Protein AF-A0A832SG76-F1 (afdb_monomer_lite)

Sequence (156 aa):
MNKKSLLIVFILLSVTLVSGCSSSADNFSGNSGTTDVNPESVENSGSDIGNGDIDVLYQVSTIDALLQGVYDGILPVAELETHGDFGIGTFDGLEGEMLALDGNYYQIKTDGIAYPVSGEMTTPFATVTYFEADENLRLEEPVNLTELEAFLDLNP

Structure (mmCIF, N/CA/C/O backbone):
data_AF-A0A832SG76-F1
#
_entry.id   AF-A0A832SG76-F1
#
loop_
_atom_site.group_PDB
_atom_site.id
_atom_site.type_symbol
_atom_site.label_atom_id
_atom_site.label_alt_id
_atom_site.label_comp_id
_atom_site.label_asym_id
_atom_site.label_entity_id
_atom_site.label_seq_id
_atom_site.pdbx_PDB_ins_code
_atom_site.Cartn_x
_atom_site.Cartn_y
_atom_site.Cartn_z
_atom_site.occupancy
_atom_site.B_iso_or_equiv
_atom_site.auth_seq_id
_atom_site.auth_comp_id
_atom_site.auth_asym_id
_atom_site.auth_atom_id
_atom_site.pdbx_PDB_model_num
ATOM 1 N N . MET A 1 1 ? 21.262 -24.064 44.724 1.00 54.66 1 MET A N 1
ATOM 2 C CA . MET A 1 1 ? 20.909 -22.997 43.762 1.00 54.66 1 MET A CA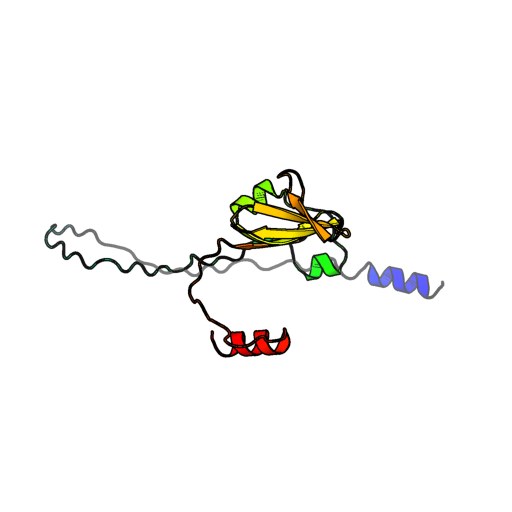 1
ATOM 3 C C . MET A 1 1 ? 21.169 -23.490 42.350 1.00 54.66 1 MET A C 1
ATOM 5 O O . MET A 1 1 ? 22.258 -23.939 42.024 1.00 54.66 1 MET A O 1
ATOM 9 N N . ASN A 1 2 ? 20.114 -23.507 41.559 1.00 52.25 2 ASN A N 1
ATOM 10 C CA . ASN A 1 2 ? 19.974 -24.096 40.237 1.00 52.25 2 ASN A CA 1
ATOM 11 C C . ASN A 1 2 ? 20.510 -23.104 39.195 1.00 52.25 2 ASN A C 1
ATOM 13 O O . ASN A 1 2 ? 20.107 -21.945 39.191 1.00 52.25 2 ASN A O 1
ATOM 17 N N . LYS A 1 3 ? 21.397 -23.563 38.299 1.00 57.53 3 LYS A N 1
ATOM 18 C CA . LYS A 1 3 ? 22.111 -22.730 37.304 1.00 57.53 3 LYS A CA 1
ATOM 19 C C . LYS A 1 3 ? 21.183 -21.852 36.443 1.00 57.53 3 LYS A C 1
ATOM 21 O O . LYS A 1 3 ? 21.587 -20.783 36.008 1.00 57.53 3 LYS A O 1
ATOM 26 N N . LYS A 1 4 ? 19.920 -22.261 36.278 1.00 57.03 4 LYS A N 1
ATOM 27 C CA . LYS A 1 4 ? 18.874 -21.502 35.572 1.00 57.03 4 LYS A CA 1
ATOM 28 C C . LYS A 1 4 ? 18.409 -20.245 36.327 1.00 57.03 4 LYS A C 1
ATOM 30 O O . LYS A 1 4 ? 18.084 -19.254 35.694 1.00 57.03 4 LYS A O 1
ATOM 35 N N . SER A 1 5 ? 18.444 -20.253 37.662 1.00 54.69 5 SER A N 1
ATOM 36 C CA . SER A 1 5 ? 18.070 -19.095 38.488 1.00 54.69 5 SER A CA 1
ATOM 37 C C . SER A 1 5 ? 19.195 -18.058 38.605 1.00 54.69 5 SER A C 1
ATOM 39 O O . SER A 1 5 ? 18.917 -16.905 38.903 1.00 54.69 5 SER A O 1
ATOM 41 N N . LEU A 1 6 ? 20.452 -18.454 38.358 1.00 57.81 6 LEU A N 1
ATOM 42 C CA . LEU A 1 6 ? 21.611 -17.549 38.331 1.00 57.81 6 LEU A CA 1
ATOM 43 C C . LEU A 1 6 ? 21.647 -16.754 37.014 1.00 57.81 6 LEU A C 1
ATOM 45 O O . LEU A 1 6 ? 21.922 -15.560 37.023 1.00 57.81 6 LEU A O 1
ATOM 49 N N . LEU A 1 7 ? 21.278 -17.391 35.897 1.00 52.72 7 LEU A N 1
ATOM 50 C CA . LEU A 1 7 ? 21.251 -16.756 34.575 1.00 52.72 7 LEU A CA 1
ATOM 51 C C . LEU A 1 7 ? 20.196 -15.634 34.471 1.00 52.72 7 LEU A C 1
ATOM 53 O O . LEU A 1 7 ? 20.441 -14.617 33.834 1.00 52.72 7 LEU A O 1
ATOM 57 N N . ILE A 1 8 ? 19.052 -15.787 35.149 1.00 57.09 8 ILE A N 1
ATOM 58 C CA . ILE A 1 8 ? 17.957 -14.799 35.135 1.00 57.09 8 ILE A CA 1
ATOM 59 C C . ILE A 1 8 ? 18.331 -13.521 35.907 1.00 57.09 8 ILE A C 1
ATOM 61 O O . ILE A 1 8 ? 17.931 -12.430 35.517 1.00 57.09 8 ILE A O 1
ATOM 65 N N . VAL A 1 9 ? 19.167 -13.625 36.945 1.00 53.09 9 VAL A N 1
ATOM 66 C CA . VAL A 1 9 ? 19.645 -12.461 37.717 1.00 53.09 9 VAL A CA 1
ATOM 67 C C . VAL A 1 9 ? 20.703 -11.655 36.946 1.00 53.09 9 VAL A C 1
ATOM 69 O O . VAL A 1 9 ? 20.843 -10.459 37.179 1.00 53.09 9 VAL A O 1
ATOM 72 N N . PHE A 1 10 ? 21.408 -12.269 35.989 1.00 53.47 10 PHE A N 1
ATOM 73 C CA . PHE A 1 10 ? 22.427 -11.589 35.177 1.00 53.47 10 PHE A CA 1
ATOM 74 C C . PHE A 1 10 ? 21.872 -10.861 33.944 1.00 53.47 10 PHE A C 1
ATOM 76 O O . PHE A 1 10 ? 22.475 -9.887 33.511 1.00 53.47 10 PHE A O 1
ATOM 83 N N . ILE A 1 11 ? 20.725 -11.284 33.399 1.00 51.19 11 ILE A N 1
ATOM 84 C CA . ILE A 1 11 ? 20.105 -10.631 32.227 1.00 51.19 11 ILE A CA 1
ATOM 85 C C . ILE A 1 11 ? 19.279 -9.396 32.636 1.00 51.19 11 ILE A C 1
ATOM 87 O O . ILE A 1 11 ? 19.142 -8.454 31.863 1.00 51.19 11 ILE A O 1
ATOM 91 N N . LEU A 1 12 ? 18.796 -9.344 33.881 1.00 45.66 12 LEU A N 1
ATOM 92 C CA . LEU A 1 12 ? 18.013 -8.221 34.414 1.00 45.66 12 LEU A CA 1
ATOM 93 C C . LEU A 1 12 ? 18.855 -7.047 34.961 1.00 45.66 12 LEU A C 1
ATOM 95 O O . LEU A 1 12 ? 18.276 -6.063 35.410 1.00 45.66 12 LEU A O 1
ATOM 99 N N . LEU A 1 13 ? 20.195 -7.117 34.923 1.00 45.03 13 LEU A N 1
ATOM 100 C CA . LEU A 1 13 ? 21.085 -6.109 35.530 1.00 45.03 13 LEU A CA 1
ATOM 101 C C . LEU A 1 13 ? 21.919 -5.287 34.522 1.00 45.03 13 LEU A C 1
ATOM 103 O O . LEU A 1 13 ? 22.748 -4.489 34.947 1.00 45.03 13 LEU A O 1
ATOM 107 N N . SER A 1 14 ? 21.742 -5.449 33.204 1.00 46.38 14 SER A N 1
ATOM 108 C CA . SER A 1 14 ? 22.652 -4.838 32.212 1.00 46.38 14 SER A CA 1
ATOM 109 C C . SER A 1 14 ? 22.063 -3.771 31.286 1.00 46.38 14 SER A C 1
ATOM 111 O O . SER A 1 14 ? 22.779 -3.329 30.394 1.00 46.38 14 SER A O 1
ATOM 113 N N . VAL A 1 15 ? 20.820 -3.306 31.458 1.00 50.56 15 VAL A N 1
ATOM 114 C CA . VAL A 1 15 ? 20.296 -2.210 30.611 1.00 50.56 15 VAL A CA 1
ATOM 115 C C . VAL A 1 15 ? 19.563 -1.158 31.438 1.00 50.56 15 VAL A C 1
ATOM 117 O O . VAL A 1 15 ? 18.383 -0.883 31.259 1.00 50.56 15 VAL A O 1
ATOM 120 N N . THR A 1 16 ? 20.300 -0.535 32.353 1.00 47.59 16 THR A N 1
ATOM 121 C CA . THR A 1 16 ? 19.979 0.807 32.846 1.00 47.59 16 THR A CA 1
ATOM 122 C C . THR A 1 16 ? 21.265 1.621 32.935 1.00 47.59 16 THR A C 1
ATOM 124 O O . THR A 1 16 ? 22.195 1.197 33.616 1.00 47.59 16 THR A O 1
ATOM 127 N N . LEU A 1 17 ? 21.232 2.808 32.317 1.00 43.16 17 LEU A N 1
ATOM 128 C CA . LEU A 1 17 ? 22.130 3.965 32.473 1.00 43.16 17 LEU A CA 1
ATOM 129 C C . LEU A 1 17 ? 23.439 3.975 31.667 1.00 43.16 17 LEU A C 1
ATOM 131 O O . LEU A 1 17 ? 24.469 3.520 32.148 1.00 43.16 17 LEU A O 1
ATOM 135 N N . VAL A 1 18 ? 23.426 4.718 30.551 1.00 51.62 18 VAL A N 1
ATOM 136 C CA . VAL A 1 18 ? 24.381 5.826 30.359 1.00 51.62 18 VAL A CA 1
ATOM 137 C C . VAL A 1 18 ? 23.633 7.037 29.793 1.00 51.62 18 VAL A C 1
ATOM 139 O O . VAL A 1 18 ? 23.155 7.024 28.664 1.00 51.62 18 VAL A O 1
ATOM 142 N N . SER A 1 19 ? 23.539 8.082 30.614 1.00 46.12 19 SER A N 1
ATOM 143 C CA . SER A 1 19 ? 23.229 9.451 30.205 1.00 46.12 19 SER A CA 1
ATOM 144 C C . SER A 1 19 ? 24.470 10.128 29.618 1.00 46.12 19 SER A C 1
ATOM 146 O O . SER A 1 19 ? 25.561 9.954 30.158 1.00 46.12 19 SER A O 1
ATOM 148 N N . GLY A 1 20 ? 24.267 11.017 28.640 1.00 35.28 20 GLY A N 1
ATOM 149 C CA . GLY A 1 20 ? 25.077 12.231 28.482 1.00 35.28 20 GLY A CA 1
ATOM 150 C C . GLY A 1 20 ? 25.765 12.423 27.128 1.00 35.28 20 GLY A C 1
ATOM 151 O O . GLY A 1 20 ? 26.706 11.711 26.806 1.00 35.28 20 GLY A O 1
ATOM 152 N N . CYS A 1 21 ? 25.347 13.451 26.382 1.00 39.34 21 CYS A N 1
ATOM 153 C CA . CYS A 1 21 ? 26.130 14.683 26.203 1.00 39.34 21 CYS A CA 1
ATOM 154 C C . CYS A 1 21 ? 25.315 15.740 25.437 1.00 39.34 21 CYS A C 1
ATOM 156 O O . CYS A 1 21 ? 24.663 15.450 24.439 1.00 39.34 21 CYS A O 1
ATOM 158 N N . SER A 1 22 ? 25.350 16.970 25.944 1.00 37.94 22 SER A N 1
ATOM 159 C CA . SER A 1 22 ? 24.735 18.175 25.391 1.00 37.94 22 SER A CA 1
ATOM 160 C C . SER A 1 22 ? 25.712 18.972 24.519 1.00 37.94 22 SER A C 1
ATOM 162 O O . SER A 1 22 ? 26.893 19.046 24.844 1.00 37.94 22 SER A O 1
ATOM 164 N N . SER A 1 23 ? 25.135 19.660 23.524 1.00 36.69 23 SER A N 1
ATOM 165 C CA . SER A 1 23 ? 25.538 20.939 22.903 1.00 36.69 23 SER A CA 1
ATOM 166 C C . SER A 1 23 ? 26.900 21.070 22.208 1.00 36.69 23 SER A C 1
ATOM 168 O O . SER A 1 23 ? 27.926 21.094 22.876 1.00 36.69 23 SER A O 1
ATOM 170 N N . SER A 1 24 ? 26.845 21.392 20.909 1.00 37.84 24 SER A N 1
ATOM 171 C CA . SER A 1 24 ? 27.624 22.475 20.285 1.00 37.84 24 SER A CA 1
ATOM 172 C C . SER A 1 24 ? 26.832 23.037 19.100 1.00 37.84 24 SER A C 1
ATOM 174 O O . SER A 1 24 ? 26.653 22.358 18.094 1.00 37.84 24 SER A O 1
ATOM 176 N N . ALA A 1 25 ? 26.318 24.258 19.248 1.00 40.12 25 ALA A N 1
ATOM 177 C CA . ALA A 1 25 ? 25.849 25.085 18.143 1.00 40.12 25 ALA A CA 1
ATOM 178 C C . ALA A 1 25 ? 26.973 26.077 17.833 1.00 40.12 25 ALA A C 1
ATOM 180 O O . ALA A 1 25 ? 27.288 26.926 18.670 1.00 40.12 25 ALA A O 1
ATOM 181 N N . ASP A 1 26 ? 27.594 25.934 16.665 1.00 37.81 26 ASP A N 1
ATOM 182 C CA . ASP A 1 26 ? 28.578 26.891 16.173 1.00 37.81 26 ASP A CA 1
ATOM 183 C C . ASP A 1 26 ? 27.882 28.064 15.474 1.00 37.81 26 ASP A C 1
ATOM 185 O O . ASP A 1 26 ? 26.964 27.908 14.669 1.00 37.81 26 ASP A O 1
ATOM 189 N N . ASN A 1 27 ? 28.340 29.260 15.840 1.00 39.66 27 ASN A N 1
ATOM 190 C CA . ASN A 1 27 ? 27.915 30.554 15.327 1.00 39.66 27 ASN A CA 1
ATOM 191 C C . ASN A 1 27 ? 28.540 30.835 13.953 1.00 39.66 27 ASN A C 1
ATOM 193 O O . ASN A 1 27 ? 29.742 30.635 13.781 1.00 39.66 27 ASN A O 1
ATOM 197 N N . PHE A 1 28 ? 27.806 31.500 13.055 1.00 29.39 28 PHE A N 1
ATOM 198 C CA . PHE A 1 28 ? 28.446 32.468 12.164 1.00 29.39 28 PHE A CA 1
ATOM 199 C C . PHE A 1 28 ? 27.622 33.747 12.000 1.00 29.39 28 PHE A C 1
ATOM 201 O O . PHE A 1 28 ? 26.399 33.747 11.905 1.00 29.39 28 PHE A O 1
ATOM 208 N N . SER A 1 29 ? 28.377 34.838 12.052 1.00 34.56 29 SER A N 1
ATOM 209 C CA . SER A 1 29 ? 28.015 36.244 12.172 1.00 34.56 29 SER A CA 1
ATOM 210 C C . SER A 1 29 ? 27.756 36.881 10.805 1.00 34.56 29 SER A C 1
ATOM 212 O O . SER A 1 29 ? 28.427 36.549 9.832 1.00 34.56 29 SER A O 1
ATOM 214 N N . GLY A 1 30 ? 26.863 37.871 10.749 1.00 29.61 30 GLY A N 1
ATOM 215 C CA . GLY A 1 30 ? 26.677 38.718 9.571 1.00 29.61 30 GLY A CA 1
ATOM 216 C C . GLY A 1 30 ? 25.819 39.943 9.869 1.00 29.61 30 GLY A C 1
ATOM 217 O O . GLY A 1 30 ? 24.609 39.922 9.687 1.00 29.61 30 GLY A O 1
ATOM 218 N N . ASN A 1 31 ? 26.453 41.004 10.364 1.00 32.41 31 ASN A N 1
ATOM 219 C CA . ASN A 1 31 ? 25.866 42.330 10.550 1.00 32.41 31 ASN A CA 1
ATOM 220 C C . ASN A 1 31 ? 25.815 43.115 9.222 1.00 32.41 31 ASN A C 1
ATOM 222 O O . ASN A 1 31 ? 26.720 42.983 8.403 1.00 32.41 31 ASN A O 1
ATOM 226 N N . SER A 1 32 ? 24.875 44.068 9.164 1.00 35.91 32 SER A N 1
ATOM 227 C CA . SER A 1 32 ? 24.946 45.360 8.459 1.00 35.91 32 SER A CA 1
ATOM 228 C C . SER A 1 32 ? 24.426 45.451 7.023 1.00 35.91 32 SER A C 1
ATOM 230 O O . SER A 1 32 ? 24.998 44.882 6.102 1.00 35.91 32 SER A O 1
ATOM 232 N N . GLY A 1 33 ? 23.488 46.387 6.827 1.00 32.19 33 GLY A N 1
ATOM 233 C CA . GLY A 1 33 ? 23.501 47.260 5.650 1.00 32.19 33 GLY A CA 1
ATOM 234 C C . GLY A 1 33 ? 22.159 47.437 4.954 1.00 32.19 33 GLY A C 1
ATOM 235 O O . GLY A 1 33 ? 21.792 46.659 4.086 1.00 32.19 33 GLY A O 1
ATOM 236 N N . THR A 1 34 ? 21.465 48.521 5.288 1.00 39.47 34 THR A N 1
ATOM 237 C CA . THR A 1 34 ? 20.443 49.143 4.441 1.00 39.47 34 THR A CA 1
ATOM 238 C C . THR A 1 34 ? 21.081 49.724 3.178 1.00 39.47 34 THR A C 1
ATOM 240 O O . THR A 1 34 ? 22.020 50.512 3.305 1.00 39.47 34 THR A O 1
ATOM 243 N N . THR A 1 35 ? 20.510 49.453 2.005 1.00 32.47 35 THR A N 1
ATOM 244 C CA . THR A 1 35 ? 20.614 50.321 0.819 1.00 32.47 35 THR A CA 1
ATOM 245 C C . THR A 1 35 ? 19.387 50.127 -0.067 1.00 32.47 35 THR A C 1
ATOM 247 O O . THR A 1 35 ? 19.191 49.051 -0.628 1.00 32.47 35 THR A O 1
ATOM 250 N N . ASP A 1 36 ? 18.593 51.187 -0.191 1.00 39.12 36 ASP A N 1
ATOM 251 C CA . ASP A 1 36 ? 17.527 51.352 -1.176 1.00 39.12 36 ASP A CA 1
ATOM 252 C C . ASP A 1 36 ? 18.133 51.688 -2.548 1.00 39.12 36 ASP A C 1
ATOM 254 O O . ASP A 1 36 ? 18.827 52.701 -2.647 1.00 39.12 36 ASP A O 1
ATOM 258 N N . VAL A 1 37 ? 17.839 50.922 -3.612 1.00 40.25 37 VAL A N 1
ATOM 259 C CA . VAL A 1 37 ? 17.936 51.412 -5.006 1.00 40.25 37 VAL A CA 1
ATOM 260 C C . VAL A 1 37 ? 16.937 50.695 -5.945 1.00 40.25 37 VAL A C 1
ATOM 262 O O . VAL A 1 37 ? 17.091 49.518 -6.236 1.00 40.25 37 VAL A O 1
ATOM 265 N N . ASN A 1 38 ? 15.943 51.474 -6.396 1.00 41.44 38 ASN A N 1
ATOM 266 C CA . ASN A 1 38 ? 15.173 51.535 -7.662 1.00 41.44 38 ASN A CA 1
ATOM 267 C C . ASN A 1 38 ? 14.632 50.269 -8.402 1.00 41.44 38 ASN A C 1
ATOM 269 O O . ASN A 1 38 ? 15.391 49.340 -8.663 1.00 41.44 38 ASN A O 1
ATOM 273 N N . PRO A 1 39 ? 13.362 50.279 -8.887 1.00 54.12 39 PRO A N 1
ATOM 274 C CA . PRO A 1 39 ? 12.760 49.197 -9.662 1.00 54.12 39 PRO A CA 1
ATOM 275 C C . PRO A 1 39 ? 12.842 49.483 -11.168 1.00 54.12 39 PRO A C 1
ATOM 277 O O . PRO A 1 39 ? 12.176 50.397 -11.638 1.00 54.12 39 PRO A O 1
ATOM 280 N N . GLU A 1 40 ? 13.605 48.710 -11.942 1.00 35.72 40 GLU A N 1
ATOM 281 C CA . GLU A 1 40 ? 13.419 48.630 -13.401 1.00 35.72 40 GLU A CA 1
ATOM 282 C C . GLU A 1 40 ? 14.242 47.489 -14.019 1.00 35.72 40 GLU A C 1
ATOM 284 O O . GLU A 1 40 ? 15.470 47.525 -14.021 1.00 35.72 40 GLU A O 1
ATOM 289 N N . SER A 1 41 ? 13.519 46.488 -14.532 1.00 38.16 41 SER A N 1
ATOM 290 C CA . SER A 1 41 ? 13.824 45.514 -15.603 1.00 38.16 41 SER A CA 1
ATOM 291 C C . SER A 1 41 ? 13.279 44.136 -15.226 1.00 38.16 41 SER A C 1
ATOM 293 O O . SER A 1 41 ? 13.969 43.249 -14.737 1.00 38.16 41 SER A O 1
ATOM 295 N N . VAL A 1 42 ? 11.971 43.978 -15.443 1.00 48.69 42 VAL A N 1
ATOM 296 C CA . VAL A 1 42 ? 11.330 42.664 -15.516 1.00 48.69 42 VAL A CA 1
ATOM 297 C C . VAL A 1 42 ? 11.832 42.004 -16.796 1.00 48.69 42 VAL A C 1
ATOM 299 O O . VAL A 1 42 ? 11.243 42.168 -17.862 1.00 48.69 42 VAL A O 1
ATOM 302 N N . GLU A 1 43 ? 12.936 41.275 -16.698 1.00 40.22 43 GLU A N 1
ATOM 303 C CA . GLU A 1 43 ? 13.198 40.182 -17.622 1.00 40.22 43 GLU A CA 1
ATOM 304 C C . GLU A 1 43 ? 12.585 38.926 -17.013 1.00 40.22 43 GLU A C 1
ATOM 306 O O . GLU A 1 43 ? 13.083 38.364 -16.039 1.00 40.22 43 GLU A O 1
ATOM 311 N N . ASN A 1 44 ? 11.439 38.538 -17.577 1.00 47.78 44 ASN A N 1
ATOM 312 C CA . ASN A 1 44 ? 10.763 37.270 -17.345 1.00 47.78 44 ASN A CA 1
ATOM 313 C C . ASN A 1 44 ? 11.658 36.127 -17.845 1.00 47.78 44 ASN A C 1
ATOM 315 O O . ASN A 1 44 ? 11.425 35.548 -18.904 1.00 47.78 44 ASN A O 1
ATOM 319 N N . SER A 1 45 ? 12.706 35.833 -17.086 1.00 40.56 45 SER A N 1
ATOM 320 C CA . SER A 1 45 ? 13.309 34.513 -17.084 1.00 40.56 45 SER A CA 1
ATOM 321 C C . SER A 1 45 ? 12.314 33.648 -16.341 1.00 40.56 45 SER A C 1
ATOM 323 O O . SER A 1 45 ? 12.226 33.733 -15.117 1.00 40.56 45 SER A O 1
ATOM 325 N N . GLY A 1 46 ? 11.489 32.924 -17.106 1.00 45.31 46 GLY A N 1
ATOM 326 C CA . GLY A 1 46 ? 10.609 31.899 -16.573 1.00 45.31 46 GLY A CA 1
ATOM 327 C C . GLY A 1 46 ? 11.440 31.070 -15.618 1.00 45.31 46 GLY A C 1
ATOM 328 O O . GLY A 1 46 ? 12.400 30.421 -16.033 1.00 45.31 46 GLY A O 1
ATOM 329 N N . SER A 1 47 ? 11.142 31.222 -14.333 1.00 43.19 47 SER A N 1
ATOM 330 C CA . SER A 1 47 ? 11.748 30.418 -13.304 1.00 43.19 47 SER A CA 1
ATOM 331 C C . SER A 1 47 ? 11.267 29.011 -13.592 1.00 43.19 47 SER A C 1
ATOM 333 O O . SER A 1 47 ? 10.143 28.645 -13.249 1.00 43.19 47 SER A O 1
ATOM 335 N N . ASP A 1 48 ? 12.118 28.266 -14.280 1.00 53.50 48 ASP A N 1
ATOM 336 C CA . ASP A 1 48 ? 12.297 26.844 -14.087 1.00 53.50 48 ASP A CA 1
ATOM 337 C C . ASP A 1 48 ? 12.598 26.670 -12.589 1.00 53.50 48 ASP A C 1
ATOM 339 O O . ASP A 1 48 ? 13.743 26.584 -12.144 1.00 53.50 48 ASP A O 1
ATOM 343 N N . ILE A 1 49 ? 11.551 26.820 -11.769 1.00 53.06 49 ILE A N 1
ATOM 344 C CA . ILE A 1 49 ? 11.542 26.324 -10.408 1.00 53.06 49 ILE A CA 1
ATOM 345 C C . ILE A 1 49 ? 11.537 24.832 -10.660 1.00 53.06 49 ILE A C 1
ATOM 347 O O . ILE A 1 49 ? 10.480 24.261 -10.919 1.00 53.06 49 ILE A O 1
ATOM 351 N N . GLY A 1 50 ? 12.739 24.255 -10.725 1.00 47.41 50 GLY A N 1
ATOM 352 C CA . GLY A 1 50 ? 12.910 22.820 -10.816 1.00 47.41 50 GLY A CA 1
ATOM 353 C C . GLY A 1 50 ? 11.924 22.190 -9.847 1.00 47.41 50 GLY A C 1
ATOM 354 O O . GLY A 1 50 ? 11.868 22.593 -8.681 1.00 47.41 50 GLY A O 1
ATOM 355 N N . ASN A 1 51 ? 11.099 21.301 -10.390 1.00 54.53 51 ASN A N 1
ATOM 356 C CA . ASN A 1 51 ? 10.130 20.467 -9.699 1.00 54.53 51 ASN A CA 1
ATOM 357 C C . ASN A 1 51 ? 10.892 19.527 -8.749 1.00 54.53 51 ASN A C 1
ATOM 359 O O . ASN A 1 51 ? 11.041 18.341 -9.002 1.00 54.53 51 ASN A O 1
ATOM 363 N N . GLY A 1 52 ? 11.545 20.109 -7.748 1.00 57.34 52 GLY A N 1
ATOM 364 C CA . GLY A 1 52 ? 12.389 19.426 -6.791 1.00 57.34 52 GLY A CA 1
ATOM 365 C C . GLY A 1 52 ? 11.519 19.000 -5.629 1.00 57.34 52 GLY A C 1
ATOM 366 O O . GLY A 1 52 ? 11.060 19.858 -4.876 1.00 57.34 52 GLY A O 1
ATOM 367 N N . ASP A 1 53 ? 11.340 17.687 -5.521 1.00 60.84 53 ASP A N 1
ATOM 368 C CA . ASP A 1 53 ? 10.733 16.949 -4.411 1.00 60.84 53 ASP A CA 1
ATOM 369 C C . ASP A 1 53 ? 9.193 16.859 -4.422 1.00 60.84 53 ASP A C 1
ATOM 371 O O . ASP A 1 53 ? 8.541 17.203 -3.434 1.00 60.84 53 ASP A O 1
ATOM 375 N N . ILE A 1 54 ? 8.597 16.352 -5.512 1.00 70.56 54 ILE A N 1
ATOM 376 C CA . ILE A 1 54 ? 7.201 15.859 -5.480 1.00 70.56 54 ILE A CA 1
ATOM 377 C C . ILE A 1 54 ? 7.092 14.348 -5.193 1.00 70.56 54 ILE A C 1
ATOM 379 O O . ILE A 1 54 ? 6.068 13.912 -4.668 1.00 70.56 54 ILE A O 1
ATOM 383 N N . ASP A 1 55 ? 8.155 13.568 -5.418 1.00 89.44 55 ASP A N 1
ATOM 384 C CA . ASP A 1 55 ? 8.131 12.107 -5.253 1.00 89.44 55 ASP A CA 1
ATOM 385 C C . ASP A 1 55 ? 8.429 11.687 -3.814 1.00 89.44 55 ASP A C 1
ATOM 387 O O . ASP A 1 55 ? 9.576 11.505 -3.392 1.00 89.44 55 ASP A O 1
ATOM 391 N N . VAL A 1 56 ? 7.365 11.537 -3.026 1.00 96.19 56 VAL A N 1
ATOM 392 C CA . VAL A 1 56 ? 7.450 11.153 -1.615 1.00 96.19 56 VAL A CA 1
ATOM 393 C C . VAL A 1 56 ? 6.832 9.780 -1.400 1.00 96.19 56 VAL A C 1
ATOM 395 O O . VAL A 1 56 ? 5.652 9.561 -1.669 1.00 96.19 56 VAL A O 1
ATOM 398 N N . LEU A 1 57 ? 7.618 8.864 -0.832 1.00 97.62 57 LEU A N 1
ATOM 399 C CA . LEU A 1 57 ? 7.131 7.583 -0.333 1.00 97.62 57 LEU A CA 1
ATOM 400 C C . LEU A 1 57 ? 6.743 7.719 1.143 1.00 97.62 57 LEU A C 1
ATOM 402 O O . LEU A 1 57 ? 7.605 7.884 2.010 1.00 97.62 57 LEU A O 1
ATOM 406 N N . TYR A 1 58 ? 5.450 7.632 1.441 1.00 98.19 58 TYR A N 1
ATOM 407 C CA . TYR A 1 58 ? 4.949 7.582 2.808 1.00 98.19 58 TYR A CA 1
ATOM 408 C C . TYR A 1 58 ? 4.808 6.130 3.259 1.00 98.19 58 TYR A C 1
ATOM 410 O O . TYR A 1 58 ? 4.217 5.306 2.563 1.00 98.19 58 TYR A O 1
ATOM 418 N N . GLN A 1 59 ? 5.330 5.812 4.442 1.00 98.62 59 GLN A N 1
ATOM 419 C CA . GLN A 1 59 ? 5.262 4.466 4.996 1.00 98.62 59 GLN A CA 1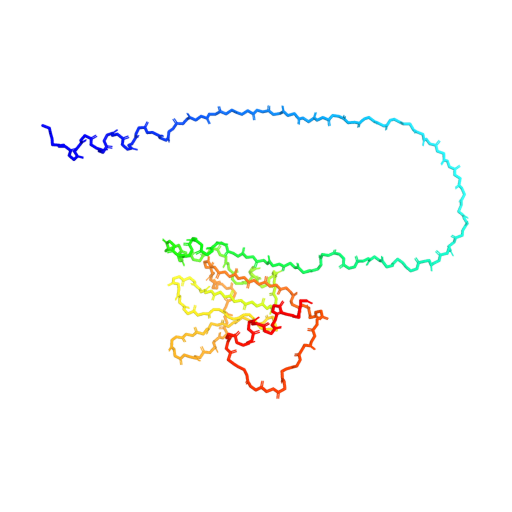
ATOM 420 C C . GLN A 1 59 ? 4.801 4.484 6.450 1.00 98.62 59 GLN A C 1
ATOM 422 O O . GLN A 1 59 ? 5.333 5.217 7.286 1.00 98.62 59 GLN A O 1
ATOM 427 N N . VAL A 1 60 ? 3.855 3.603 6.757 1.00 98.38 60 VAL A N 1
ATOM 428 C CA . VAL A 1 60 ? 3.410 3.300 8.114 1.00 98.38 60 VAL A CA 1
ATOM 429 C C . VAL A 1 60 ? 4.225 2.132 8.646 1.00 98.38 60 VAL A C 1
ATOM 431 O O . VAL A 1 60 ? 4.229 1.055 8.052 1.00 98.38 60 VAL A O 1
ATOM 434 N N . SER A 1 61 ? 4.869 2.327 9.800 1.00 97.38 61 SER A N 1
ATOM 435 C CA . SER A 1 61 ? 5.693 1.304 10.457 1.00 97.38 61 SER A CA 1
ATOM 436 C C . SER A 1 61 ? 6.904 0.864 9.612 1.00 97.38 61 SER A C 1
ATOM 438 O O . SER A 1 61 ? 7.364 1.574 8.715 1.00 97.38 61 SER A O 1
ATOM 440 N N . THR A 1 62 ? 7.492 -0.284 9.942 1.00 97.12 62 THR A N 1
ATOM 441 C CA . THR A 1 62 ? 8.609 -0.890 9.208 1.00 97.12 62 THR A CA 1
ATOM 442 C C . THR A 1 62 ? 8.334 -2.358 8.918 1.00 97.12 62 THR A C 1
ATOM 444 O O . THR A 1 62 ? 7.607 -3.028 9.655 1.00 97.12 62 THR A O 1
ATOM 447 N N . ILE A 1 63 ? 8.975 -2.887 7.873 1.00 96.19 63 ILE A N 1
ATOM 448 C CA . ILE A 1 63 ? 8.888 -4.316 7.554 1.00 96.19 63 ILE A CA 1
ATOM 449 C C . ILE A 1 63 ? 9.403 -5.188 8.708 1.00 96.19 63 ILE A C 1
ATOM 451 O O . ILE A 1 63 ? 8.834 -6.240 8.986 1.00 96.19 63 ILE A O 1
ATOM 455 N N . ASP A 1 64 ? 10.416 -4.723 9.444 1.00 97.44 64 ASP A N 1
ATOM 456 C CA . ASP A 1 64 ? 10.933 -5.429 10.617 1.00 97.44 64 ASP A CA 1
ATOM 457 C C . ASP A 1 64 ? 9.870 -5.559 11.714 1.00 97.44 64 ASP A C 1
ATOM 459 O O . ASP A 1 64 ? 9.728 -6.632 12.295 1.00 97.44 64 ASP A O 1
ATOM 463 N N . ALA A 1 65 ? 9.095 -4.502 11.985 1.00 95.88 65 ALA A N 1
ATOM 464 C CA . ALA A 1 65 ? 8.013 -4.557 12.968 1.00 95.88 65 ALA A CA 1
ATOM 465 C C . ALA A 1 65 ? 6.944 -5.580 12.561 1.00 95.88 65 ALA A C 1
ATOM 467 O O . ALA A 1 65 ? 6.530 -6.402 13.384 1.00 95.88 65 ALA A O 1
ATOM 468 N N . LEU A 1 66 ? 6.571 -5.588 11.278 1.00 94.88 66 LEU A N 1
ATOM 469 C CA . LEU A 1 66 ? 5.626 -6.555 10.730 1.00 94.88 66 LEU A CA 1
ATOM 470 C C . LEU A 1 66 ? 6.159 -7.990 10.883 1.00 94.88 66 LEU A C 1
ATOM 472 O O . LEU A 1 66 ? 5.478 -8.848 11.433 1.00 94.88 66 LEU A O 1
ATOM 476 N N . LEU A 1 67 ? 7.414 -8.250 10.505 1.00 96.12 67 LEU A N 1
ATOM 477 C CA . LEU A 1 67 ? 8.042 -9.573 10.630 1.00 96.12 67 LEU A CA 1
ATOM 478 C C . LEU A 1 67 ? 8.189 -10.052 12.085 1.00 96.12 67 LEU A C 1
ATOM 480 O O . LEU A 1 67 ? 8.249 -11.259 12.326 1.00 96.12 67 LEU A O 1
ATOM 484 N N . GLN A 1 68 ? 8.238 -9.136 13.057 1.00 97.62 68 GLN A N 1
ATOM 485 C CA . GLN A 1 68 ? 8.237 -9.464 14.487 1.00 97.62 68 GLN A CA 1
ATOM 486 C C . GLN A 1 68 ? 6.834 -9.675 15.079 1.00 97.62 68 GLN A C 1
ATOM 488 O O . GLN A 1 68 ? 6.713 -9.925 16.279 1.00 97.62 68 GLN A O 1
ATOM 493 N N . GLY A 1 69 ? 5.777 -9.621 14.266 1.00 96.38 69 GLY A N 1
ATOM 494 C CA . GLY A 1 69 ? 4.415 -9.904 14.710 1.00 96.38 69 GLY A CA 1
ATOM 495 C C . GLY A 1 69 ? 3.644 -8.695 15.234 1.00 96.38 69 GLY A C 1
ATOM 496 O O . GLY A 1 69 ? 2.643 -8.877 15.925 1.00 96.38 69 GLY A O 1
ATOM 497 N N . VAL A 1 70 ? 4.096 -7.470 14.948 1.00 97.44 70 VAL A N 1
ATOM 498 C CA . VAL A 1 70 ? 3.354 -6.247 15.290 1.00 97.44 70 VAL A CA 1
ATOM 499 C C . VAL A 1 70 ? 2.256 -6.037 14.245 1.00 97.44 70 VAL A C 1
ATOM 501 O O . VAL A 1 70 ? 2.451 -5.336 13.257 1.00 97.44 70 VAL A O 1
ATOM 504 N N . TYR A 1 71 ? 1.123 -6.714 14.436 1.00 98.06 71 TYR A N 1
ATOM 505 C CA . TYR A 1 71 ? 0.008 -6.734 13.478 1.00 98.06 71 TYR A CA 1
ATOM 506 C C . TYR A 1 71 ? -1.145 -5.798 13.834 1.00 98.06 71 TYR A C 1
ATOM 508 O O . TYR A 1 71 ? -2.055 -5.634 13.023 1.00 98.06 71 TYR A O 1
ATOM 516 N N . ASP A 1 72 ? -1.116 -5.196 15.021 1.00 98.25 72 ASP A N 1
ATOM 517 C CA . ASP A 1 72 ? -2.142 -4.250 15.450 1.00 98.25 72 ASP A CA 1
ATOM 518 C C . ASP A 1 72 ? -2.058 -2.981 14.590 1.00 98.25 72 ASP A C 1
ATOM 520 O O . ASP A 1 72 ? -1.000 -2.356 14.468 1.00 98.25 72 ASP A O 1
ATOM 524 N N . GLY A 1 73 ? -3.175 -2.603 13.978 1.00 97.38 73 GLY A N 1
ATOM 525 C CA . GLY A 1 73 ? -3.284 -1.445 13.113 1.00 97.38 73 GLY A CA 1
ATOM 526 C C . GLY A 1 73 ? -3.166 -0.147 13.901 1.00 97.38 73 GLY A C 1
ATOM 527 O O . GLY A 1 73 ? -3.886 0.074 14.875 1.00 97.38 73 GLY A O 1
ATOM 528 N N . ILE A 1 74 ? -2.268 0.732 13.455 1.00 97.38 74 ILE A N 1
ATOM 529 C CA . ILE A 1 74 ? -1.924 1.977 14.157 1.00 97.38 74 ILE A CA 1
ATOM 530 C C . ILE A 1 74 ? -2.384 3.238 13.427 1.00 97.38 74 ILE A C 1
ATOM 532 O O . ILE A 1 74 ? -2.460 4.293 14.053 1.00 97.38 74 ILE A O 1
ATOM 536 N N . LEU A 1 75 ? -2.688 3.134 12.130 1.00 98.50 75 LEU A N 1
ATOM 537 C CA . LEU A 1 75 ? -3.121 4.259 11.307 1.00 98.50 75 LEU A CA 1
ATOM 538 C C . LEU A 1 75 ? -4.464 3.942 10.636 1.00 98.50 75 LEU A C 1
ATOM 540 O O . LEU A 1 75 ? -4.553 2.909 9.967 1.00 98.50 75 LEU A O 1
ATOM 544 N N . PRO A 1 76 ? -5.497 4.790 10.783 1.00 98.62 76 PRO A N 1
ATOM 545 C CA . PRO A 1 76 ? -6.723 4.688 9.998 1.00 98.62 76 PRO A CA 1
ATOM 546 C C . PRO A 1 76 ? -6.467 4.918 8.506 1.00 98.62 76 PRO A C 1
ATOM 548 O O . PRO A 1 76 ? -5.662 5.767 8.123 1.00 98.62 76 PRO A O 1
ATOM 551 N N . VAL A 1 77 ? -7.208 4.219 7.650 1.00 98.50 77 VAL A N 1
ATOM 552 C CA . VAL A 1 77 ? -7.116 4.373 6.190 1.00 98.50 77 VAL A CA 1
ATOM 553 C C . VAL A 1 77 ? -7.508 5.784 5.754 1.00 98.50 77 VAL A C 1
ATOM 555 O O . VAL A 1 77 ? -6.856 6.338 4.881 1.00 98.50 77 VAL A O 1
ATOM 558 N N . ALA A 1 78 ? -8.482 6.418 6.415 1.00 98.44 78 ALA A N 1
ATOM 559 C CA . ALA A 1 78 ? -8.852 7.808 6.128 1.00 98.44 78 ALA A CA 1
ATOM 560 C C . ALA A 1 78 ? -7.686 8.799 6.314 1.00 98.44 78 ALA A C 1
ATOM 562 O O . ALA A 1 78 ? -7.657 9.848 5.677 1.00 98.44 78 ALA A O 1
ATOM 563 N N . GLU A 1 79 ? -6.739 8.491 7.206 1.00 98.56 79 GLU A N 1
ATOM 564 C CA . GLU A 1 79 ? -5.520 9.286 7.374 1.00 98.56 79 GLU A CA 1
ATOM 565 C C . GLU A 1 79 ? -4.479 8.911 6.313 1.00 98.56 79 GLU A C 1
ATOM 567 O O . GLU A 1 79 ? -3.896 9.796 5.687 1.00 98.56 79 GLU A O 1
ATOM 572 N N . LEU A 1 80 ? -4.305 7.613 6.041 1.00 98.56 80 LEU A N 1
ATOM 573 C CA . LEU A 1 80 ? -3.406 7.109 4.999 1.00 98.56 80 LEU A CA 1
ATOM 574 C C . LEU A 1 80 ? -3.727 7.682 3.608 1.00 98.56 80 LEU A C 1
ATOM 576 O O . LEU A 1 80 ? -2.813 8.067 2.883 1.00 98.56 80 LEU A O 1
ATOM 580 N N . GLU A 1 81 ? -5.013 7.804 3.270 1.00 98.00 81 GLU A N 1
ATOM 581 C CA . GLU A 1 81 ? -5.522 8.396 2.023 1.00 98.00 81 GLU A CA 1
ATOM 582 C C . GLU A 1 81 ? -5.002 9.822 1.781 1.00 98.00 81 GLU A C 1
ATOM 584 O O . GLU A 1 81 ? -4.898 10.261 0.639 1.00 98.00 81 GLU A O 1
ATOM 589 N N . THR A 1 82 ? -4.631 10.552 2.838 1.00 98.00 82 THR A N 1
ATOM 590 C CA . THR A 1 82 ? -4.077 11.911 2.719 1.00 98.00 82 THR A CA 1
ATOM 591 C C . THR A 1 82 ? -2.605 11.935 2.296 1.00 98.00 82 THR A C 1
ATOM 593 O O . THR A 1 82 ? -2.062 13.007 2.007 1.00 98.00 82 THR A O 1
ATOM 596 N N . HIS A 1 83 ? -1.958 10.771 2.224 1.00 98.19 83 HIS A N 1
ATOM 597 C CA . HIS A 1 83 ? -0.538 10.618 1.917 1.00 98.19 83 HIS A CA 1
ATOM 598 C C . HIS A 1 83 ? -0.249 9.973 0.557 1.00 98.19 83 HIS A C 1
ATOM 600 O O . HIS A 1 83 ? 0.909 9.972 0.143 1.00 98.19 83 HIS A O 1
ATOM 606 N N . GLY A 1 84 ? -1.255 9.444 -0.143 1.00 97.56 84 GLY A N 1
ATOM 607 C CA . GLY A 1 84 ? -1.047 8.866 -1.465 1.00 97.56 84 GLY A CA 1
ATOM 608 C C . GLY A 1 84 ? -2.292 8.251 -2.091 1.00 97.56 84 GLY A C 1
ATOM 609 O O . GLY A 1 84 ? -3.244 7.867 -1.405 1.00 97.56 84 GLY A O 1
ATOM 610 N N . ASP A 1 85 ? -2.253 8.135 -3.413 1.00 97.75 85 ASP A N 1
ATOM 611 C CA . ASP A 1 85 ? -3.304 7.575 -4.263 1.00 97.75 85 ASP A CA 1
ATOM 612 C C . ASP A 1 85 ? -2.939 6.204 -4.864 1.00 97.75 85 ASP A C 1
ATOM 614 O O . ASP A 1 85 ? -3.805 5.536 -5.439 1.00 97.75 85 ASP A O 1
ATOM 618 N N . PHE A 1 86 ? -1.693 5.762 -4.675 1.00 98.56 86 PHE A N 1
ATOM 619 C CA . PHE A 1 86 ? -1.162 4.488 -5.142 1.00 98.56 86 PHE A CA 1
ATOM 620 C C . PHE A 1 86 ? -0.297 3.823 -4.068 1.00 98.56 86 PHE A C 1
ATOM 622 O O . PHE A 1 86 ? 0.493 4.487 -3.393 1.00 98.56 86 PHE A O 1
ATOM 629 N N . GLY A 1 87 ? -0.411 2.502 -3.907 1.00 98.44 87 GLY A N 1
ATOM 630 C CA . GLY A 1 87 ? 0.391 1.784 -2.918 1.00 98.44 87 GLY A CA 1
ATOM 631 C C . GLY A 1 87 ? -0.117 0.402 -2.520 1.00 98.44 87 GLY A C 1
ATOM 632 O O . GLY A 1 87 ? -1.111 -0.107 -3.041 1.00 98.44 87 GLY A O 1
ATOM 633 N N . ILE A 1 88 ? 0.592 -0.203 -1.565 1.00 98.75 88 ILE A N 1
ATOM 634 C CA . ILE A 1 88 ? 0.359 -1.567 -1.067 1.00 98.75 88 ILE A CA 1
ATOM 635 C C . ILE A 1 88 ? 0.509 -1.641 0.455 1.00 98.75 88 ILE A C 1
ATOM 637 O O . ILE A 1 88 ? 1.140 -0.786 1.077 1.00 98.75 88 ILE A O 1
ATOM 641 N N . GLY A 1 89 ? -0.064 -2.669 1.074 1.00 98.38 89 GLY A N 1
ATOM 642 C CA . GLY A 1 89 ? 0.005 -2.868 2.521 1.00 98.38 89 GLY A CA 1
ATOM 643 C C . GLY A 1 89 ? -0.855 -4.035 2.989 1.00 98.38 89 GLY A C 1
ATOM 644 O O . GLY A 1 89 ? -1.214 -4.904 2.204 1.00 98.38 89 GLY A O 1
ATOM 645 N N . THR A 1 90 ? -1.228 -4.022 4.263 1.00 98.31 90 THR A N 1
ATOM 646 C CA . THR A 1 90 ? -2.132 -5.002 4.891 1.00 98.31 90 THR A CA 1
ATOM 647 C C . THR A 1 90 ? -3.045 -4.301 5.898 1.00 98.31 90 THR A C 1
ATOM 649 O O . THR A 1 90 ? -2.844 -3.128 6.221 1.00 98.31 90 THR A O 1
ATOM 652 N N . PHE A 1 91 ? -4.038 -5.008 6.429 1.00 98.44 91 PHE A N 1
ATOM 653 C CA . PHE A 1 91 ? -4.923 -4.507 7.485 1.00 98.44 91 PHE A CA 1
ATOM 654 C C . PHE A 1 91 ? -4.568 -5.053 8.867 1.00 98.44 91 PHE A C 1
ATOM 656 O O . PHE A 1 91 ? -3.752 -5.971 8.994 1.00 98.44 91 PHE A O 1
ATOM 663 N N . ASP A 1 92 ? -5.176 -4.448 9.890 1.00 98.19 92 ASP A N 1
ATOM 664 C CA . ASP A 1 92 ? -5.159 -4.908 11.282 1.00 98.19 92 ASP A CA 1
ATOM 665 C C . ASP A 1 92 ? -5.291 -6.434 11.373 1.00 98.19 92 ASP A C 1
ATOM 667 O O . ASP A 1 92 ? -6.128 -7.047 10.706 1.00 98.19 92 ASP A O 1
ATOM 671 N N . GLY A 1 93 ? -4.409 -7.058 12.153 1.00 97.44 93 GLY A N 1
ATOM 672 C CA . GLY A 1 93 ? -4.390 -8.507 12.339 1.00 97.44 93 GLY A CA 1
ATOM 673 C C . GLY A 1 93 ? -3.911 -9.325 11.131 1.00 97.44 93 GLY A C 1
ATOM 674 O O . GLY A 1 93 ? -4.057 -10.545 11.158 1.00 97.44 93 GLY A O 1
ATOM 675 N N . LEU A 1 94 ? -3.322 -8.695 10.104 1.00 96.44 94 LEU A N 1
ATOM 676 C CA . LEU A 1 94 ? -3.000 -9.318 8.807 1.00 96.44 94 LEU A CA 1
ATOM 677 C C . LEU A 1 94 ? -4.230 -9.851 8.057 1.00 96.44 94 LEU A C 1
ATOM 679 O O . LEU A 1 94 ? -4.170 -10.868 7.359 1.00 96.44 94 LEU A O 1
ATOM 683 N N . GLU A 1 95 ? -5.365 -9.174 8.197 1.00 96.25 95 GLU A N 1
ATOM 684 C CA . GLU A 1 95 ? -6.597 -9.556 7.512 1.00 96.25 95 GLU A CA 1
ATOM 685 C C . GLU A 1 95 ? -6.563 -9.129 6.034 1.00 96.25 95 GLU A C 1
ATOM 687 O O . GLU A 1 95 ? -7.193 -8.158 5.624 1.00 96.25 95 GLU A O 1
ATOM 692 N N . GLY A 1 96 ? -5.835 -9.881 5.210 1.00 97.06 96 GLY A N 1
ATOM 693 C CA . GLY A 1 96 ? -5.757 -9.681 3.761 1.00 97.06 96 GLY A CA 1
ATOM 694 C C . GLY A 1 96 ? -4.857 -8.525 3.319 1.00 97.06 96 GLY A C 1
ATOM 695 O O . GLY A 1 96 ? -4.279 -7.802 4.125 1.00 97.06 96 GLY A O 1
ATOM 696 N N . GLU A 1 97 ? -4.761 -8.358 2.003 1.00 98.50 97 GLU A N 1
ATOM 697 C CA . GLU A 1 97 ? -3.850 -7.405 1.365 1.00 98.50 97 GLU A CA 1
ATOM 698 C C . GLU A 1 97 ? -4.552 -6.076 1.083 1.00 98.50 97 GLU A C 1
ATOM 700 O O . GLU A 1 97 ? -5.724 -6.048 0.697 1.00 98.50 97 GLU A O 1
ATOM 705 N N . MET A 1 98 ? -3.826 -4.974 1.224 1.00 98.62 98 MET A N 1
ATOM 706 C CA . MET A 1 98 ? -4.269 -3.639 0.833 1.00 98.62 98 MET A CA 1
ATOM 707 C C . MET A 1 98 ? -3.722 -3.287 -0.551 1.00 98.62 98 MET A C 1
ATOM 709 O O . MET A 1 98 ? -2.523 -3.413 -0.800 1.00 98.62 98 MET A O 1
ATOM 713 N N . LEU A 1 99 ? -4.592 -2.768 -1.416 1.00 98.69 99 LEU A N 1
ATOM 714 C CA . LEU A 1 99 ? -4.233 -2.115 -2.674 1.00 98.69 99 LEU A CA 1
ATOM 715 C C . LEU A 1 99 ? -4.826 -0.705 -2.690 1.00 98.69 99 LEU A C 1
ATOM 717 O O . LEU A 1 99 ? -6.043 -0.560 -2.573 1.00 98.69 99 LEU A O 1
ATOM 721 N N . ALA A 1 100 ? -3.982 0.304 -2.875 1.00 98.62 100 ALA A N 1
ATOM 722 C CA . ALA A 1 100 ? -4.402 1.655 -3.223 1.00 98.62 100 ALA A CA 1
ATOM 723 C C . ALA A 1 100 ? -4.182 1.868 -4.724 1.00 98.62 100 ALA A C 1
ATOM 725 O O . ALA A 1 100 ? -3.079 1.643 -5.227 1.00 98.62 100 ALA A O 1
ATOM 726 N N . LEU A 1 101 ? -5.241 2.240 -5.440 1.00 98.25 101 LEU A N 1
ATOM 727 C CA . LEU A 1 101 ? -5.216 2.451 -6.884 1.00 98.25 101 LEU A CA 1
ATOM 728 C C . LEU A 1 101 ? -6.175 3.579 -7.267 1.00 98.25 101 LEU A C 1
ATOM 730 O O . LEU A 1 101 ? -7.363 3.528 -6.935 1.00 98.25 101 LEU A O 1
ATOM 734 N N . ASP A 1 102 ? -5.661 4.575 -7.986 1.00 96.88 102 ASP A N 1
ATOM 735 C CA . ASP A 1 102 ? -6.403 5.756 -8.438 1.00 96.88 102 ASP A CA 1
ATOM 736 C C . ASP A 1 102 ? -7.173 6.444 -7.292 1.00 96.88 102 ASP A C 1
ATOM 738 O O . ASP A 1 102 ? -8.338 6.825 -7.435 1.00 96.88 102 ASP A O 1
ATOM 742 N N . GLY A 1 103 ? -6.552 6.528 -6.109 1.00 97.06 103 GLY A N 1
ATOM 743 C CA . GLY A 1 103 ? -7.134 7.139 -4.909 1.00 97.06 103 GLY A CA 1
ATOM 744 C C . GLY A 1 103 ? -8.200 6.295 -4.204 1.00 97.06 103 GLY A C 1
ATOM 745 O O . GLY A 1 103 ? -8.810 6.759 -3.244 1.00 97.06 103 GLY A O 1
ATOM 746 N N . ASN A 1 104 ? -8.442 5.061 -4.653 1.00 98.19 104 ASN A N 1
ATOM 747 C CA . ASN A 1 104 ? -9.366 4.127 -4.015 1.00 98.19 104 ASN A CA 1
ATOM 748 C C . ASN A 1 104 ? -8.593 3.031 -3.282 1.00 98.19 104 ASN A C 1
ATOM 750 O O . ASN A 1 104 ? -7.619 2.493 -3.805 1.00 98.19 104 ASN A O 1
ATOM 754 N N . TYR A 1 105 ? -9.076 2.655 -2.099 1.00 98.56 105 TYR A N 1
ATOM 755 C CA . TYR A 1 105 ? -8.459 1.625 -1.268 1.00 98.56 105 TYR A CA 1
ATOM 756 C C . TYR A 1 105 ? -9.303 0.350 -1.255 1.00 98.56 105 TYR A C 1
ATOM 758 O O . TYR A 1 105 ? -10.524 0.373 -1.046 1.00 98.56 105 TYR A O 1
ATOM 766 N N . TYR A 1 106 ? -8.625 -0.777 -1.457 1.00 98.69 106 TYR A N 1
ATOM 767 C CA . TYR A 1 106 ? -9.224 -2.099 -1.549 1.00 98.69 106 TYR A CA 1
ATOM 768 C C . TYR A 1 106 ? -8.562 -3.090 -0.592 1.00 98.69 106 TYR A C 1
ATOM 770 O O . TYR A 1 106 ? -7.348 -3.074 -0.408 1.00 98.69 106 TYR A O 1
ATOM 778 N N . GLN A 1 107 ? -9.371 -3.994 -0.041 1.00 98.69 107 GLN A N 1
ATOM 779 C CA . GLN A 1 107 ? -8.937 -5.159 0.720 1.00 98.69 107 GLN A CA 1
ATOM 780 C C . GLN A 1 107 ? -9.141 -6.416 -0.118 1.00 98.69 107 GLN A C 1
ATOM 782 O O . GLN A 1 107 ? -10.279 -6.779 -0.426 1.00 98.69 107 GLN A O 1
ATOM 787 N N . ILE A 1 108 ? -8.053 -7.096 -0.459 1.00 98.56 108 ILE A N 1
ATOM 788 C CA . ILE A 1 108 ? -8.076 -8.387 -1.143 1.00 98.56 108 ILE A CA 1
ATOM 789 C C . ILE A 1 108 ? -8.003 -9.480 -0.080 1.00 98.56 108 ILE A C 1
ATOM 791 O O . ILE A 1 108 ? -7.010 -9.605 0.637 1.00 98.56 108 ILE A O 1
ATOM 795 N N . LYS A 1 109 ? -9.072 -10.268 0.047 1.00 96.69 109 LYS A N 1
ATOM 796 C CA . LYS A 1 109 ? -9.153 -11.344 1.047 1.00 96.69 109 LYS A CA 1
ATOM 797 C C . LYS A 1 109 ? -8.728 -12.683 0.451 1.00 96.69 109 LYS A C 1
ATOM 799 O O . LYS A 1 109 ? -8.427 -12.810 -0.732 1.00 96.69 109 LYS A O 1
ATOM 804 N N . THR A 1 110 ? -8.754 -13.723 1.279 1.00 95.62 110 THR A N 1
ATOM 805 C CA . THR A 1 110 ? -8.418 -15.104 0.893 1.00 95.62 110 THR A CA 1
ATOM 806 C C . THR A 1 110 ? -9.353 -15.708 -0.160 1.00 95.62 110 THR A C 1
ATOM 808 O O . THR A 1 110 ? -9.010 -16.720 -0.769 1.00 95.62 110 THR A O 1
ATOM 811 N N . ASP A 1 111 ? -10.514 -15.095 -0.400 1.00 96.56 111 ASP A N 1
ATOM 812 C CA . ASP A 1 111 ? -11.415 -15.437 -1.504 1.00 96.56 111 ASP A CA 1
ATOM 813 C C . ASP A 1 111 ? -10.960 -14.870 -2.864 1.00 96.56 111 ASP A C 1
ATOM 815 O O . ASP A 1 111 ? -11.550 -15.205 -3.892 1.00 96.56 111 ASP A O 1
ATOM 819 N N . GLY A 1 112 ? -9.907 -14.046 -2.881 1.00 94.88 112 GLY A N 1
ATOM 820 C CA . GLY A 1 112 ? -9.358 -13.408 -4.074 1.00 94.88 112 GLY A CA 1
ATOM 821 C C . GLY A 1 112 ? -10.173 -12.216 -4.580 1.00 94.88 112 GLY A C 1
ATOM 822 O O . GLY A 1 112 ? -9.938 -11.761 -5.698 1.00 94.88 112 GLY A O 1
ATOM 823 N N . ILE A 1 113 ? -11.137 -11.715 -3.801 1.00 97.44 113 ILE A N 1
ATOM 824 C CA . ILE A 1 113 ? -11.994 -10.589 -4.183 1.00 97.44 113 ILE A CA 1
ATOM 825 C C . ILE A 1 113 ? -11.457 -9.299 -3.555 1.00 97.44 113 ILE A C 1
ATOM 827 O O . ILE A 1 113 ? -11.145 -9.262 -2.366 1.00 97.44 113 ILE A O 1
ATOM 831 N N . ALA A 1 114 ? -11.387 -8.231 -4.356 1.00 98.00 114 ALA A N 1
ATOM 832 C CA . ALA A 1 114 ? -11.065 -6.880 -3.905 1.00 98.00 114 ALA A CA 1
ATOM 833 C C . ALA A 1 114 ? -12.335 -6.164 -3.415 1.00 98.00 114 ALA A C 1
ATOM 835 O O . ALA A 1 114 ? -13.257 -5.904 -4.192 1.00 98.00 114 ALA A O 1
ATOM 836 N N . TYR A 1 115 ? -12.388 -5.848 -2.124 1.00 98.44 115 TYR A N 1
ATOM 837 C CA . TYR A 1 115 ? -13.507 -5.156 -1.485 1.00 98.44 115 TYR A CA 1
ATOM 838 C C . TYR A 1 115 ? -13.154 -3.695 -1.206 1.00 98.44 115 TYR A C 1
ATOM 840 O O . TYR A 1 115 ? -12.028 -3.441 -0.788 1.00 98.44 115 TYR A O 1
ATOM 848 N N . PRO A 1 116 ? -14.084 -2.737 -1.369 1.00 98.06 116 PRO A N 1
ATOM 849 C CA . PRO A 1 116 ? -13.840 -1.362 -0.947 1.00 98.06 116 PRO A CA 1
ATOM 850 C C . PRO A 1 116 ? -13.626 -1.295 0.568 1.00 98.06 116 PRO A C 1
ATOM 852 O O . PRO A 1 116 ? -14.270 -2.020 1.334 1.00 98.06 116 PRO A O 1
ATOM 855 N N . VAL A 1 117 ? -12.732 -0.409 0.985 1.00 97.00 117 VAL A N 1
ATOM 856 C CA . VAL A 1 117 ? -12.308 -0.248 2.377 1.00 97.00 117 VAL A CA 1
ATOM 857 C C . VAL A 1 117 ? -13.054 0.916 3.025 1.00 97.00 117 VAL A C 1
ATOM 859 O O . VAL A 1 117 ? -13.379 1.909 2.379 1.00 97.00 117 VAL A O 1
ATOM 862 N N . SER A 1 118 ? -13.361 0.789 4.315 1.00 96.88 118 SER A N 1
ATOM 863 C CA . SER A 1 118 ? -13.854 1.913 5.114 1.00 96.88 118 SER A CA 1
ATOM 864 C C . SER A 1 118 ? -12.671 2.681 5.692 1.00 96.88 118 SER A C 1
ATOM 866 O O . SER A 1 118 ? -11.749 2.060 6.212 1.00 96.88 118 SER A O 1
ATOM 868 N N . GLY A 1 119 ? -12.739 4.014 5.698 1.00 96.50 119 GLY A N 1
ATOM 869 C CA . GLY A 1 119 ? -11.700 4.867 6.285 1.00 96.50 119 GLY A CA 1
ATOM 870 C C . GLY A 1 119 ? -11.399 4.609 7.773 1.00 96.50 119 GLY A C 1
ATOM 871 O O . GLY A 1 119 ? -10.325 4.969 8.243 1.00 96.50 119 GLY A O 1
ATOM 872 N N . GLU A 1 120 ? -12.311 3.950 8.500 1.00 98.06 120 GLU A N 1
ATOM 873 C CA . GLU A 1 120 ? -12.132 3.554 9.908 1.00 98.06 120 GLU A CA 1
ATOM 874 C C . GLU A 1 120 ? -11.269 2.295 10.084 1.00 98.06 120 GLU A C 1
ATOM 876 O O . GLU A 1 120 ? -10.823 2.000 11.192 1.00 98.06 120 GLU A O 1
ATOM 881 N N . MET A 1 121 ? -11.066 1.512 9.018 1.00 98.31 121 MET A N 1
ATOM 882 C CA . MET A 1 121 ? -10.158 0.368 9.068 1.00 98.31 121 MET A CA 1
ATOM 883 C C . MET A 1 121 ? -8.736 0.863 9.308 1.00 98.31 121 MET A C 1
ATOM 885 O O . MET A 1 121 ? -8.354 1.920 8.810 1.00 98.31 121 MET A O 1
ATOM 889 N N . THR A 1 122 ? -7.949 0.098 10.059 1.00 98.69 122 THR A N 1
ATOM 890 C CA . THR A 1 122 ? -6.574 0.466 10.395 1.00 98.69 122 THR A CA 1
ATOM 891 C C . THR A 1 122 ? -5.565 -0.454 9.721 1.00 98.69 122 THR A C 1
ATOM 893 O O . THR A 1 122 ? -5.854 -1.611 9.402 1.00 98.69 122 THR A O 1
ATOM 896 N N . THR A 1 123 ? -4.362 0.073 9.501 1.00 98.62 123 THR A N 1
ATOM 897 C CA . THR A 1 123 ? -3.230 -0.664 8.941 1.00 98.62 123 THR A CA 1
ATOM 898 C C . THR A 1 123 ? -2.055 -0.721 9.927 1.00 98.62 123 THR A C 1
ATOM 900 O O . THR A 1 123 ? -1.750 0.286 10.582 1.00 98.62 123 THR A O 1
ATOM 903 N N . PRO A 1 124 ? -1.391 -1.883 10.081 1.00 98.31 124 PRO A N 1
ATOM 904 C CA . PRO A 1 124 ? -0.126 -1.996 10.806 1.00 98.31 124 PRO A CA 1
ATOM 905 C C . PRO A 1 124 ? 1.083 -1.688 9.911 1.00 98.31 124 PRO A C 1
ATOM 907 O O . PRO A 1 124 ? 2.164 -1.397 10.422 1.00 98.31 124 PRO A O 1
ATOM 910 N N . PHE A 1 125 ? 0.910 -1.775 8.588 1.00 98.62 125 PHE A N 1
ATOM 911 C CA . PHE A 1 125 ? 1.938 -1.544 7.584 1.00 98.62 125 PHE A CA 1
ATOM 912 C C . PHE A 1 125 ? 1.302 -1.212 6.232 1.00 98.62 125 PHE A C 1
ATOM 914 O O . PHE A 1 125 ? 0.521 -1.999 5.685 1.00 98.62 125 PHE A O 1
ATOM 921 N N . ALA A 1 126 ? 1.703 -0.076 5.675 1.00 98.62 126 ALA A N 1
ATOM 922 C CA . ALA A 1 126 ? 1.349 0.350 4.332 1.00 98.62 126 ALA A CA 1
ATOM 923 C C . ALA A 1 126 ? 2.435 1.270 3.780 1.00 98.62 126 ALA A C 1
ATOM 925 O O . ALA A 1 126 ? 3.070 2.007 4.537 1.00 98.62 126 ALA A O 1
ATOM 926 N N . THR A 1 127 ? 2.593 1.255 2.464 1.00 98.69 127 THR A N 1
ATOM 927 C CA . THR A 1 127 ? 3.471 2.149 1.717 1.00 98.69 127 THR A CA 1
ATOM 928 C C . THR A 1 127 ? 2.663 2.761 0.580 1.00 98.69 127 THR A C 1
ATOM 930 O O . THR A 1 127 ? 2.133 2.025 -0.255 1.00 98.69 127 THR A O 1
ATOM 933 N N . VAL A 1 128 ? 2.557 4.089 0.558 1.00 98.69 128 VAL A N 1
ATOM 934 C CA . VAL A 1 128 ? 1.767 4.848 -0.422 1.00 98.69 128 VAL A CA 1
ATOM 935 C C . VAL A 1 128 ? 2.541 6.056 -0.941 1.00 98.69 128 VAL A C 1
ATOM 937 O O . VAL A 1 128 ? 3.467 6.547 -0.293 1.00 98.69 128 VAL A O 1
ATOM 940 N N . THR A 1 129 ? 2.164 6.533 -2.119 1.00 98.19 129 THR A N 1
ATOM 941 C CA . THR A 1 129 ? 2.690 7.754 -2.733 1.00 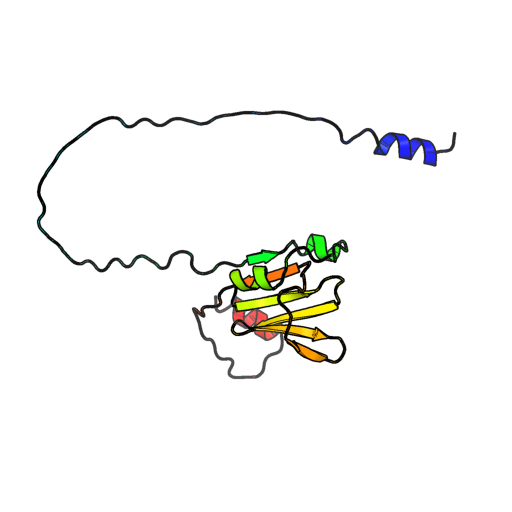98.19 129 THR A CA 1
ATOM 942 C C . THR A 1 129 ? 1.604 8.412 -3.582 1.00 98.19 129 THR A C 1
ATOM 944 O O . THR A 1 129 ? 0.614 7.761 -3.922 1.00 98.19 129 THR A O 1
ATOM 947 N N . TYR A 1 130 ? 1.772 9.694 -3.899 1.00 97.38 130 TYR A N 1
ATOM 948 C CA . TYR A 1 130 ? 1.025 10.331 -4.979 1.00 97.38 130 TYR A CA 1
ATOM 949 C C . TYR A 1 130 ? 1.750 10.016 -6.281 1.00 97.38 130 TYR A C 1
ATOM 951 O O . TYR A 1 130 ? 2.801 10.588 -6.551 1.00 97.38 130 TYR A O 1
ATOM 959 N N . PHE A 1 131 ? 1.243 9.043 -7.032 1.00 96.44 131 PHE A N 1
ATOM 960 C CA . PHE A 1 131 ? 1.976 8.505 -8.168 1.00 96.44 131 PHE A CA 1
ATOM 961 C C . PHE A 1 131 ? 1.878 9.424 -9.389 1.00 96.44 131 PHE A C 1
ATOM 963 O O . PHE A 1 131 ? 0.816 9.578 -9.994 1.00 96.44 131 PHE A O 1
ATOM 970 N N . GLU A 1 132 ? 3.019 9.975 -9.795 1.00 94.69 132 GLU A N 1
ATOM 971 C CA . GLU A 1 132 ? 3.216 10.687 -11.053 1.00 94.69 132 GLU A CA 1
ATOM 972 C C . GLU A 1 132 ? 4.299 9.955 -11.855 1.00 94.69 132 GLU A C 1
ATOM 974 O O . GLU A 1 132 ? 5.383 9.679 -11.355 1.00 94.69 132 GLU A O 1
ATOM 979 N N . ALA A 1 133 ? 3.986 9.549 -13.086 1.00 93.38 133 ALA A N 1
ATOM 980 C CA . ALA A 1 133 ? 4.918 8.761 -13.887 1.00 93.38 133 ALA A CA 1
ATOM 981 C C . ALA A 1 133 ? 5.915 9.663 -14.627 1.00 93.38 133 ALA A C 1
ATOM 983 O O . ALA A 1 133 ? 5.514 10.382 -15.545 1.00 93.38 133 ALA A O 1
ATOM 984 N N . ASP A 1 134 ? 7.203 9.534 -14.309 1.00 92.06 134 ASP A N 1
ATOM 985 C CA . ASP A 1 134 ? 8.289 10.189 -15.053 1.00 92.06 134 ASP A CA 1
ATOM 986 C C . ASP A 1 134 ? 8.528 9.542 -16.424 1.00 92.06 134 ASP A C 1
ATOM 988 O O . ASP A 1 134 ? 8.700 10.214 -17.441 1.00 92.06 134 ASP A O 1
ATOM 992 N N . GLU A 1 135 ? 8.501 8.209 -16.457 1.00 92.56 135 GLU A N 1
ATOM 993 C CA . GLU A 1 135 ? 8.841 7.396 -17.621 1.00 92.56 135 GLU A CA 1
ATOM 994 C C . GLU A 1 135 ? 7.747 6.365 -17.908 1.00 92.56 135 GLU A C 1
ATOM 996 O O . GLU A 1 135 ? 7.082 5.835 -17.017 1.00 92.56 135 GLU A O 1
ATOM 1001 N N . ASN A 1 136 ? 7.556 6.060 -19.191 1.00 94.19 136 ASN A N 1
ATOM 1002 C CA . ASN A 1 136 ? 6.588 5.065 -19.648 1.00 94.19 136 ASN A CA 1
ATOM 1003 C C . ASN A 1 136 ? 7.273 4.082 -20.596 1.00 94.19 136 ASN A C 1
ATOM 1005 O O . ASN A 1 136 ? 7.451 4.350 -21.786 1.00 94.19 136 ASN A O 1
ATOM 1009 N N . LEU A 1 137 ? 7.636 2.917 -20.064 1.00 94.06 137 LEU A N 1
ATOM 1010 C CA . LEU A 1 137 ? 8.325 1.869 -20.807 1.00 94.06 137 LEU A CA 1
ATOM 1011 C C . LEU A 1 137 ? 7.344 0.799 -21.291 1.00 94.06 137 LEU A C 1
ATOM 1013 O O . LEU A 1 137 ? 6.406 0.412 -20.593 1.00 94.06 137 LEU A O 1
ATOM 1017 N N . ARG A 1 138 ? 7.580 0.284 -22.500 1.00 94.00 138 ARG A N 1
ATOM 1018 C CA . ARG A 1 138 ? 6.777 -0.783 -23.103 1.00 94.00 138 ARG A CA 1
ATOM 1019 C C . ARG A 1 138 ? 7.599 -2.060 -23.235 1.00 94.00 138 ARG A C 1
ATOM 1021 O O . ARG A 1 138 ? 8.684 -2.049 -23.807 1.00 94.00 138 ARG A O 1
ATOM 1028 N N . LEU A 1 139 ? 7.031 -3.168 -22.768 1.00 94.31 139 LEU A N 1
ATOM 1029 C CA . LEU A 1 139 ? 7.545 -4.514 -23.007 1.00 94.31 139 LEU A CA 1
ATOM 1030 C C . LEU A 1 139 ? 6.897 -5.077 -24.276 1.00 94.31 139 LEU A C 1
ATOM 1032 O O . LEU A 1 139 ? 5.671 -5.148 -24.368 1.00 94.31 139 LEU A O 1
ATOM 1036 N N . GLU A 1 140 ? 7.712 -5.449 -25.262 1.00 93.31 140 GLU A N 1
ATOM 1037 C CA . GLU A 1 140 ? 7.213 -5.974 -26.544 1.00 93.31 140 GLU A CA 1
ATOM 1038 C C . GLU A 1 140 ? 6.849 -7.462 -26.482 1.00 93.31 140 GLU A C 1
ATOM 1040 O O . GLU A 1 140 ? 6.008 -7.924 -27.249 1.00 93.31 140 GLU A O 1
ATOM 1045 N N . GLU A 1 141 ? 7.434 -8.204 -25.543 1.00 94.81 141 GLU A N 1
ATOM 1046 C CA . GLU A 1 141 ? 7.180 -9.629 -25.338 1.00 94.81 141 GLU A CA 1
ATOM 1047 C C . GLU A 1 141 ? 6.815 -9.896 -23.868 1.00 94.81 141 GLU A C 1
ATOM 1049 O O . GLU A 1 141 ? 7.269 -9.162 -22.984 1.00 94.81 141 GLU A O 1
ATOM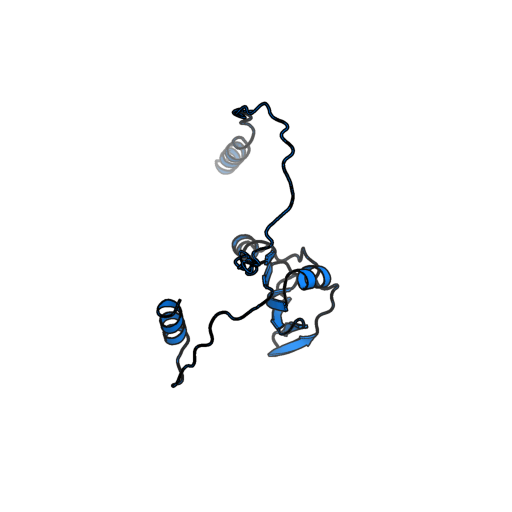 1054 N N . PRO A 1 142 ? 6.008 -10.933 -23.569 1.00 96.19 142 PRO A N 1
ATOM 1055 C CA . PRO A 1 142 ? 5.739 -11.339 -22.195 1.00 96.19 142 PRO A CA 1
ATOM 1056 C C . PRO A 1 142 ? 7.027 -11.737 -21.472 1.00 96.19 142 PRO A C 1
ATOM 1058 O O . PRO A 1 142 ? 7.805 -12.541 -21.984 1.00 96.19 142 PRO A O 1
ATOM 1061 N N . VAL A 1 143 ? 7.199 -11.225 -20.257 1.00 97.12 143 VAL A N 1
ATOM 1062 C CA . VAL A 1 143 ? 8.345 -11.515 -19.391 1.00 97.12 143 VAL A CA 1
ATOM 1063 C C . VAL A 1 143 ? 7.877 -12.077 -18.052 1.00 97.12 143 VAL A C 1
ATOM 1065 O O . VAL A 1 143 ? 6.759 -11.812 -17.605 1.00 97.12 143 VAL A O 1
ATOM 1068 N N . ASN A 1 144 ? 8.723 -12.874 -17.406 1.00 97.81 144 ASN A N 1
ATOM 1069 C CA . ASN A 1 144 ? 8.516 -13.282 -16.016 1.00 97.81 144 ASN A CA 1
ATOM 1070 C C . ASN A 1 144 ? 9.026 -12.208 -15.031 1.00 97.81 144 ASN A C 1
ATOM 1072 O O . ASN A 1 144 ? 9.597 -11.202 -15.440 1.00 97.81 144 ASN A O 1
ATOM 1076 N N . LEU A 1 145 ? 8.830 -12.423 -13.723 1.00 97.69 145 LEU A N 1
ATOM 1077 C CA . LEU A 1 145 ? 9.235 -11.458 -12.692 1.00 97.69 145 LEU A CA 1
ATOM 1078 C C . LEU A 1 145 ? 10.739 -11.135 -12.734 1.00 97.69 145 LEU A C 1
ATOM 1080 O O . LEU A 1 145 ? 11.104 -9.969 -12.719 1.00 97.69 145 LEU A O 1
ATOM 1084 N N . THR A 1 146 ? 11.602 -12.146 -12.851 1.00 98.00 146 THR A N 1
ATOM 1085 C CA . THR A 1 146 ? 13.062 -11.950 -12.889 1.00 98.00 146 THR A CA 1
ATOM 1086 C C . THR A 1 146 ? 13.506 -11.159 -14.120 1.00 98.00 146 THR A C 1
ATOM 1088 O O . THR A 1 146 ? 14.421 -10.344 -14.053 1.00 98.00 146 THR A O 1
ATOM 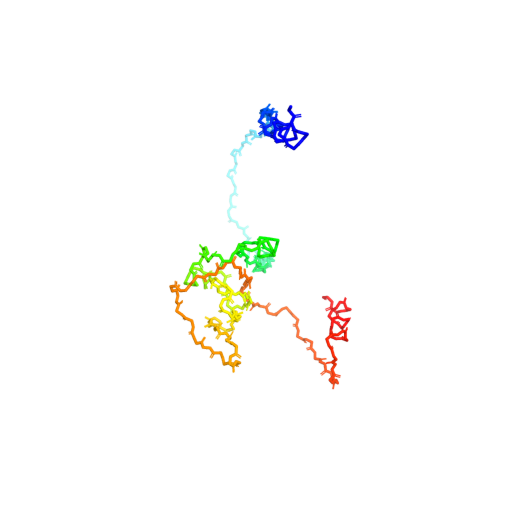1091 N N . GLU A 1 147 ? 12.862 -11.396 -15.261 1.00 97.19 147 GLU A N 1
ATOM 1092 C CA . GLU A 1 147 ? 13.113 -10.642 -16.491 1.00 97.19 147 GLU A CA 1
ATOM 1093 C C . GLU A 1 147 ? 12.600 -9.197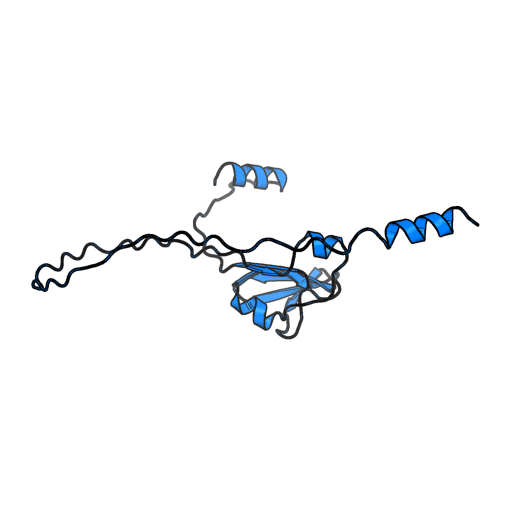 -16.391 1.00 97.19 147 GLU A C 1
ATOM 1095 O O . GLU A 1 147 ? 13.267 -8.288 -16.882 1.00 97.19 147 GLU A O 1
ATOM 1100 N N . LEU A 1 148 ? 11.456 -8.974 -15.731 1.00 97.06 148 LEU A N 1
ATOM 1101 C CA . LEU A 1 148 ? 10.920 -7.639 -15.460 1.00 97.06 148 LEU A CA 1
ATOM 1102 C C . LEU A 1 148 ? 11.845 -6.834 -14.538 1.00 97.06 148 LEU A C 1
ATOM 1104 O O . LEU A 1 148 ? 12.156 -5.691 -14.854 1.00 97.06 148 LEU A O 1
ATOM 1108 N N . GLU A 1 149 ? 12.314 -7.428 -13.439 1.00 96.69 149 GLU A N 1
ATOM 1109 C CA . GLU A 1 149 ? 13.265 -6.801 -12.509 1.00 96.69 149 GLU A CA 1
ATOM 1110 C C . GLU A 1 149 ? 14.535 -6.355 -13.245 1.00 96.69 149 GLU A C 1
ATOM 1112 O O . GLU A 1 149 ? 14.915 -5.187 -13.189 1.00 96.69 149 GLU A O 1
ATOM 1117 N N . ALA A 1 150 ? 15.135 -7.255 -14.033 1.00 96.00 150 ALA A N 1
ATOM 1118 C CA . ALA A 1 150 ? 16.322 -6.937 -14.821 1.00 96.00 150 ALA A CA 1
ATOM 1119 C C . ALA A 1 150 ? 16.067 -5.847 -15.878 1.00 96.00 150 ALA A C 1
ATOM 1121 O O . ALA A 1 150 ? 16.965 -5.064 -16.182 1.00 96.00 150 ALA A O 1
ATOM 1122 N N . PHE A 1 151 ? 14.865 -5.800 -16.460 1.00 95.94 151 PHE A N 1
ATOM 1123 C CA . PHE A 1 151 ? 14.484 -4.745 -17.394 1.00 95.94 151 PHE A CA 1
ATOM 1124 C C . PHE A 1 151 ? 14.405 -3.379 -16.701 1.00 95.94 151 PHE A C 1
ATOM 1126 O O . PHE A 1 151 ? 14.943 -2.417 -17.242 1.00 95.94 151 PHE A O 1
ATOM 1133 N N . LEU A 1 152 ? 13.790 -3.285 -15.518 1.00 95.38 152 LEU A N 1
ATOM 1134 C CA . LEU A 1 152 ? 13.678 -2.026 -14.771 1.00 95.38 152 LEU A CA 1
ATOM 1135 C C . LEU A 1 152 ? 15.051 -1.523 -14.290 1.00 95.38 152 LEU A C 1
ATOM 1137 O O . LEU A 1 152 ? 15.372 -0.360 -14.501 1.00 95.38 152 LEU A O 1
ATOM 1141 N N . ASP A 1 153 ? 15.912 -2.401 -13.762 1.00 95.69 153 ASP A N 1
ATOM 1142 C CA . ASP A 1 153 ? 17.265 -2.029 -13.299 1.00 95.69 153 ASP A CA 1
ATOM 1143 C C . ASP A 1 153 ? 18.161 -1.454 -14.415 1.00 95.69 153 ASP A C 1
ATOM 1145 O O . ASP A 1 153 ? 19.081 -0.673 -14.160 1.00 95.69 153 ASP A O 1
ATOM 1149 N N . LEU A 1 154 ? 17.929 -1.871 -15.664 1.00 94.94 154 LEU A N 1
ATOM 1150 C CA . LEU A 1 154 ? 18.684 -1.415 -16.834 1.00 94.94 154 LEU A CA 1
ATOM 1151 C C . LEU A 1 154 ? 18.115 -0.136 -17.469 1.00 94.94 154 LEU A C 1
ATOM 1153 O O . LEU A 1 154 ? 18.774 0.426 -18.347 1.00 94.94 154 LEU A O 1
ATOM 1157 N N . ASN A 1 155 ? 16.930 0.311 -17.047 1.00 90.69 155 ASN A N 1
ATOM 1158 C CA . ASN A 1 155 ? 16.249 1.505 -17.551 1.00 90.69 155 ASN A CA 1
ATOM 1159 C C . ASN A 1 155 ? 15.795 2.393 -16.368 1.00 90.69 155 ASN A C 1
ATOM 1161 O O . ASN A 1 155 ? 14.594 2.441 -16.098 1.00 90.69 155 ASN A O 1
ATOM 1165 N N . PRO A 1 156 ? 16.744 3.025 -15.645 1.00 76.62 156 PRO A N 1
ATOM 1166 C CA . PRO A 1 156 ? 16.460 3.854 -14.474 1.00 76.62 156 PRO A CA 1
ATOM 1167 C C . PRO A 1 156 ? 15.878 5.224 -14.824 1.00 76.62 156 PRO A C 1
ATOM 1169 O O . PRO A 1 156 ? 16.167 5.726 -15.937 1.00 76.62 156 PRO A O 1
#

Secondary structure (DSSP, 8-state):
--HHHHHHHHHTTSSS------------------------------------S----EEES-HHHHHTT--S--EEHHHHTTS-SEEEEE-GGG-SEEEEETTEEEEE-TTS-EEEPPTT-EESEEEEE----S-----SS---HHHHHHHHHT--

InterPro domains:
  IPR005128 Alpha-acetolactate decarboxylase [PF03306] (57-153)
  IPR005128 Alpha-acetolactate decarboxylase [PTHR35524] (54-153)

pLDDT: mean 79.09, std 25.06, range [29.39, 98.75]

Organism: NCBI:txid2214

Radius of gyration: 26.72 Å; chains: 1; bounding box: 42×76×70 Å

Foldseek 3Di:
DDPVVVVVVVVVPPPDDDDDDDDDDDDDDDDDDDDDDDDDDPPCPPPCPPPPDQWDKDKADDPVCVVVPVQAFDAFQLRVLVAAQFWWAAFRPRQAIWTRHRSWIWGQHPVRDTDGDDSRTGGNIMIHHHDDDPDDDDDPDDDDPVVVVVVVVVPD